Protein AF-A0AAW1T3H8-F1 (afdb_monomer)

Foldseek 3Di:
DEDAADADDQFPVRLLVLLVVCVVPVLDWDWYAYCNHPPDRIAIKHADPPFQNVQSVPDPDDDGDDGDGTPVNDPNMDGRPPDDDDPPDDDDDDDDD

Sequence (97 aa):
HTHPTQTCFLSSVDIHTQYGYQVMMEEAIAIVMAPRDSTKRCGVFRLTTPGGLKLIQNCRKSGFHSHPPTHTGQPMYELCGHVYLNPRLRHDVVDLR

InterPro domains:
  IPR037518 MPN domain [PS50249] (1-53)

Mean predicted 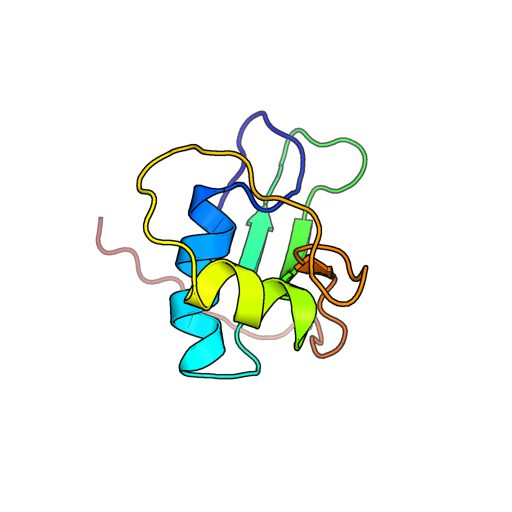aligned error: 2.65 Å

Organism: NCBI:txid2026836

Solvent-accessible surface area (backbone atoms only — not comparable to full-atom values): 6112 Å² total; per-residue (Å²): 90,74,27,79,78,42,63,56,71,77,50,55,60,47,51,56,53,46,45,62,48,31,76,78,35,81,84,46,71,47,53,31,38,1,80,62,23,92,87,39,44,64,42,50,28,32,65,28,83,64,21,20,49,59,51,54,74,73,55,86,80,77,72,84,59,92,76,79,83,29,92,70,70,43,54,61,51,42,77,51,83,91,68,84,89,62,92,82,64,86,81,86,87,86,85,87,128

Secondary structure (DSSP, 8-state):
-B-SSS-S---HHHHHHHHHHHHH-TT--EEEE-TT-SS-SEEEEEE-TTHHHHHHHT----SS---PPPTTS--SEEE-SS----TT---------

Radius of gyration: 14.42 Å; Cα contacts (8 Å, |Δi|>4): 139; chains: 1; bounding box: 35×34×36 Å

Nearest PDB structures (foldseek):
  4msm-assembly2_C  TM=8.699E-01  e=2.449E-07  Schizosaccharomyces pombe 972h-
  4pqt-assembly3_A  TM=9.006E-01  e=4.421E-07  Schizosaccharomyces pombe 972h-
  3rzu-assembly1_A  TM=8.876E-01  e=8.523E-07  Homo sapiens
  3rzv-assembly1_A  TM=8.882E-01  e=9.101E-07  Homo sapiens
  5m5q-assembly1_A  TM=6.583E-01  e=1.619E-03  Homo sapiens

pLDDT: mean 97.05, std 1.42, range [93.12, 98.75]

Structure (mmCIF, N/CA/C/O backbone):
data_AF-A0AAW1T3H8-F1
#
_entry.id   AF-A0AAW1T3H8-F1
#
loop_
_atom_site.group_PDB
_atom_site.id
_atom_site.type_symbol
_atom_site.label_atom_id
_atom_site.label_alt_id
_atom_site.label_comp_id
_atom_site.label_asym_id
_atom_site.label_entity_id
_atom_site.label_seq_id
_atom_site.pdbx_PDB_ins_code
_atom_site.Cartn_x
_atom_site.Cartn_y
_atom_site.Cartn_z
_atom_site.occupancy
_atom_site.B_iso_or_equiv
_atom_site.auth_seq_id
_atom_site.auth_comp_id
_atom_site.auth_asym_id
_atom_site.auth_atom_id
_atom_site.pdbx_PDB_model_num
ATOM 1 N N . HIS A 1 1 ? 4.629 -2.013 -6.179 1.00 98.19 1 HIS A N 1
ATOM 2 C CA . HIS A 1 1 ? 5.137 -1.171 -7.287 1.00 98.19 1 HIS A CA 1
ATOM 3 C C . HIS A 1 1 ? 6.403 -0.429 -6.861 1.00 98.19 1 HIS A C 1
ATOM 5 O O . HIS A 1 1 ? 6.865 -0.611 -5.738 1.00 98.19 1 HIS A O 1
ATOM 11 N N . THR A 1 2 ? 7.004 0.362 -7.754 1.00 98.31 2 THR A N 1
ATOM 12 C CA . THR A 1 2 ? 8.191 1.176 -7.452 1.00 98.31 2 THR A CA 1
ATOM 13 C C . THR A 1 2 ? 7.824 2.644 -7.241 1.00 98.31 2 THR A C 1
ATOM 15 O O . THR A 1 2 ? 6.960 3.179 -7.928 1.00 98.31 2 THR A O 1
ATOM 18 N N . HIS A 1 3 ? 8.527 3.302 -6.322 1.00 98.50 3 HIS A N 1
ATOM 19 C CA . HIS A 1 3 ? 8.611 4.755 -6.181 1.00 98.50 3 HIS A CA 1
ATOM 20 C C . HIS A 1 3 ? 10.024 5.181 -6.610 1.00 98.50 3 HIS A C 1
ATOM 22 O O . HIS A 1 3 ? 10.942 5.150 -5.791 1.00 98.50 3 HIS A O 1
ATOM 28 N N . PRO A 1 4 ? 10.262 5.517 -7.894 1.00 98.19 4 PRO A N 1
ATOM 29 C CA . PRO A 1 4 ? 11.621 5.696 -8.409 1.00 98.19 4 PRO A CA 1
ATOM 30 C C . PRO A 1 4 ? 12.392 6.830 -7.729 1.00 98.19 4 PRO A C 1
ATOM 32 O O . PRO A 1 4 ? 13.614 6.748 -7.588 1.00 98.19 4 PRO A O 1
ATOM 35 N N . THR A 1 5 ? 11.685 7.889 -7.324 1.00 97.69 5 THR A N 1
ATOM 36 C CA . THR A 1 5 ? 12.276 9.085 -6.708 1.00 97.69 5 THR A CA 1
ATOM 37 C C . THR A 1 5 ? 11.654 9.473 -5.373 1.00 97.69 5 THR A C 1
ATOM 39 O O . THR A 1 5 ? 12.274 10.230 -4.631 1.00 97.69 5 THR A O 1
ATOM 42 N N . GLN A 1 6 ? 10.463 8.967 -5.058 1.00 97.69 6 GLN A N 1
ATOM 43 C CA . GLN A 1 6 ? 9.737 9.273 -3.832 1.00 97.69 6 GLN A CA 1
ATOM 44 C C . GLN A 1 6 ? 10.150 8.353 -2.678 1.00 97.69 6 GLN A C 1
ATOM 46 O O . GLN A 1 6 ? 10.752 7.298 -2.878 1.00 97.69 6 GLN A O 1
ATOM 51 N N . THR A 1 7 ? 9.789 8.757 -1.461 1.00 98.06 7 THR A N 1
ATOM 52 C CA . THR A 1 7 ? 9.917 7.926 -0.262 1.00 98.06 7 THR A CA 1
ATOM 53 C C . THR A 1 7 ? 8.964 6.728 -0.299 1.00 98.06 7 THR A C 1
ATOM 55 O O . THR A 1 7 ? 8.062 6.637 -1.138 1.00 98.06 7 THR A O 1
ATOM 58 N N . CYS A 1 8 ? 9.162 5.783 0.613 1.00 98.31 8 CYS A N 1
ATOM 59 C CA . CYS A 1 8 ? 8.369 4.564 0.699 1.00 98.31 8 CYS A CA 1
ATOM 60 C C . CYS A 1 8 ? 7.067 4.772 1.487 1.00 98.31 8 CYS A C 1
ATOM 62 O O . CYS A 1 8 ? 7.059 4.754 2.720 1.00 98.31 8 CYS A O 1
ATOM 64 N N . PHE A 1 9 ? 5.961 4.961 0.767 1.00 98.06 9 PHE A N 1
ATOM 65 C CA . PHE A 1 9 ? 4.628 5.191 1.327 1.00 98.06 9 PHE A CA 1
ATOM 66 C C . PHE A 1 9 ? 3.535 4.708 0.359 1.00 98.06 9 PHE A C 1
ATOM 68 O O . PHE A 1 9 ? 3.837 4.406 -0.793 1.00 98.06 9 PHE A O 1
ATOM 75 N N . LEU A 1 10 ? 2.274 4.661 0.801 1.00 98.25 10 LEU A N 1
ATOM 76 C CA . LEU A 1 10 ? 1.122 4.488 -0.094 1.00 98.25 10 LEU A CA 1
ATOM 77 C C . LEU A 1 10 ? 0.513 5.853 -0.427 1.00 98.25 10 LEU A C 1
ATOM 79 O O . LEU A 1 10 ? 0.074 6.578 0.471 1.00 98.25 10 LEU A O 1
ATOM 83 N N . SER A 1 11 ? 0.502 6.216 -1.708 1.00 97.44 11 SER A N 1
ATOM 84 C CA . SER A 1 11 ? -0.171 7.415 -2.208 1.00 97.44 11 SER A CA 1
ATOM 85 C C . SER A 1 11 ? -1.699 7.276 -2.163 1.00 97.44 11 SER A C 1
ATOM 87 O O . SER A 1 11 ? -2.236 6.201 -1.906 1.00 97.44 11 SER A O 1
ATOM 89 N N . SER A 1 12 ? -2.415 8.368 -2.455 1.00 96.38 12 SER A N 1
ATOM 90 C CA . SER A 1 12 ? -3.882 8.359 -2.592 1.00 96.38 12 SER A CA 1
ATOM 91 C C . SER A 1 12 ? -4.362 7.302 -3.599 1.00 96.38 12 SER A C 1
ATOM 93 O O . SER A 1 12 ? -5.298 6.561 -3.323 1.00 96.38 12 SER A O 1
ATOM 95 N N . VAL A 1 13 ? -3.685 7.155 -4.739 1.00 97.56 13 VAL A N 1
ATOM 96 C CA . VAL A 1 13 ? -4.064 6.143 -5.738 1.00 97.56 13 VAL A CA 1
ATOM 97 C C . VAL A 1 13 ? -3.748 4.730 -5.234 1.00 97.56 13 VAL A C 1
ATOM 99 O O . VAL A 1 13 ? -4.538 3.806 -5.439 1.00 97.56 13 VAL A O 1
ATOM 102 N N . ASP A 1 14 ? -2.639 4.566 -4.511 1.00 98.38 14 ASP A N 1
ATOM 103 C CA . ASP A 1 14 ? -2.232 3.264 -3.977 1.00 98.38 14 ASP A CA 1
ATOM 104 C C . ASP A 1 14 ? -3.200 2.751 -2.908 1.00 98.38 14 ASP A C 1
ATOM 106 O O . ASP A 1 14 ? -3.534 1.572 -2.918 1.00 98.38 14 ASP A O 1
ATOM 110 N N . ILE A 1 15 ? -3.697 3.608 -2.008 1.00 98.31 15 ILE A N 1
ATOM 111 C CA . ILE A 1 15 ? -4.656 3.186 -0.969 1.00 98.31 15 ILE A CA 1
ATOM 112 C C . ILE A 1 15 ? -6.018 2.793 -1.554 1.00 98.31 15 ILE A C 1
ATOM 114 O O . ILE A 1 15 ? -6.631 1.847 -1.065 1.00 98.31 15 ILE A O 1
ATOM 118 N N . HIS A 1 16 ? -6.475 3.453 -2.624 1.00 98.44 16 HIS A N 1
ATOM 119 C CA . HIS A 1 16 ? -7.678 3.040 -3.363 1.00 98.44 16 HIS A CA 1
ATOM 120 C C . HIS A 1 16 ? -7.473 1.709 -4.089 1.00 98.44 16 HIS A C 1
ATOM 122 O O . HIS A 1 16 ? -8.354 0.851 -4.076 1.00 98.44 16 HIS A O 1
ATOM 128 N N . THR A 1 17 ? -6.286 1.504 -4.659 1.00 98.25 17 THR A N 1
ATOM 129 C CA . THR A 1 17 ? -5.919 0.240 -5.310 1.00 98.25 17 THR A CA 1
ATOM 130 C C . THR A 1 17 ? -5.850 -0.894 -4.285 1.00 98.25 17 THR A C 1
ATOM 132 O O . THR A 1 17 ? -6.478 -1.937 -4.458 1.00 98.25 17 THR A O 1
ATOM 135 N N . GLN A 1 18 ? -5.154 -0.669 -3.169 1.00 98.56 18 GLN A N 1
ATOM 136 C CA . GLN A 1 18 ? -4.997 -1.641 -2.090 1.00 98.56 18 GLN A CA 1
ATOM 137 C C . GLN A 1 18 ? -6.330 -1.989 -1.425 1.00 98.56 18 GLN A C 1
ATOM 139 O O . GLN A 1 18 ? -6.531 -3.142 -1.054 1.00 98.56 18 GLN A O 1
ATOM 144 N N . TYR A 1 19 ? -7.255 -1.033 -1.302 1.00 98.38 19 TYR A N 1
ATOM 145 C CA . TYR A 1 19 ? -8.612 -1.303 -0.828 1.00 98.38 19 TYR A CA 1
ATOM 146 C C . TYR A 1 19 ? -9.306 -2.381 -1.666 1.00 98.38 19 TYR A C 1
ATOM 148 O O . TYR A 1 19 ? -9.857 -3.322 -1.098 1.00 98.38 19 TYR A O 1
ATOM 156 N N . GLY A 1 20 ? -9.221 -2.291 -2.999 1.00 97.88 20 GLY A N 1
ATOM 157 C CA . GLY A 1 20 ? -9.805 -3.290 -3.896 1.00 97.88 20 GLY A CA 1
ATOM 158 C C . GLY A 1 20 ? -9.281 -4.704 -3.628 1.00 97.88 20 GLY A C 1
ATOM 159 O O . GLY A 1 20 ? -10.068 -5.643 -3.541 1.00 97.88 20 GLY A O 1
ATOM 160 N N . TYR A 1 21 ? -7.970 -4.853 -3.417 1.00 98.50 21 TYR A N 1
ATOM 161 C CA . TYR A 1 21 ? -7.374 -6.145 -3.065 1.00 98.50 21 TYR A CA 1
ATOM 162 C C . TYR A 1 21 ? -7.764 -6.611 -1.658 1.00 98.50 21 TYR A C 1
ATOM 164 O O . TYR A 1 21 ? -8.145 -7.764 -1.475 1.00 98.50 21 TYR A O 1
ATOM 172 N N . GLN A 1 22 ? -7.694 -5.723 -0.664 1.00 98.50 22 GLN A N 1
ATOM 173 C CA . GLN A 1 22 ? -7.840 -6.094 0.744 1.00 98.50 22 GLN A CA 1
ATOM 174 C C . GLN A 1 22 ? -9.287 -6.400 1.156 1.00 98.50 22 GLN A C 1
ATOM 176 O O . GLN A 1 22 ? -9.505 -7.145 2.106 1.00 98.50 22 GLN A O 1
ATOM 181 N N . VAL A 1 23 ? -10.285 -5.866 0.445 1.00 97.56 23 VAL A N 1
ATOM 182 C CA . VAL A 1 23 ? -11.692 -6.266 0.641 1.00 97.56 23 VAL A CA 1
ATOM 183 C C . VAL A 1 23 ? -11.963 -7.671 0.103 1.00 97.56 23 VAL A C 1
ATOM 185 O O . VAL A 1 23 ? -12.812 -8.373 0.644 1.00 97.56 23 VAL A O 1
ATOM 188 N N . MET A 1 24 ? -11.244 -8.086 -0.942 1.00 97.69 24 MET A N 1
ATOM 189 C CA . MET A 1 24 ? -11.373 -9.427 -1.519 1.00 97.69 24 MET A CA 1
ATOM 190 C C . MET A 1 24 ? -10.569 -10.477 -0.744 1.00 97.69 24 MET A C 1
ATOM 192 O O . MET A 1 24 ? -10.981 -11.632 -0.679 1.00 97.69 24 MET A O 1
ATOM 196 N N . MET A 1 25 ? -9.430 -10.088 -0.168 1.00 97.88 25 MET A N 1
ATOM 197 C CA . MET A 1 25 ? -8.567 -10.943 0.647 1.00 97.88 25 MET A CA 1
ATOM 198 C C . MET A 1 25 ? -7.962 -10.113 1.780 1.00 97.88 25 MET A C 1
ATOM 200 O O . MET A 1 25 ? -7.127 -9.243 1.530 1.00 97.88 25 MET A O 1
ATOM 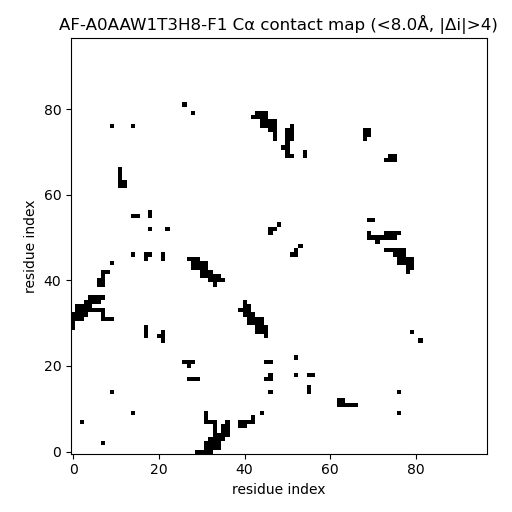204 N N . GLU A 1 26 ? -8.358 -10.384 3.023 1.00 96.81 26 GLU A N 1
ATOM 205 C CA . GLU A 1 26 ? -7.962 -9.576 4.185 1.00 96.81 26 GLU A CA 1
ATOM 206 C C . GLU A 1 26 ? -6.438 -9.527 4.386 1.00 96.81 26 GLU A C 1
ATOM 208 O O . GLU A 1 26 ? -5.892 -8.537 4.883 1.00 96.81 26 GLU A O 1
ATOM 213 N N . GLU A 1 27 ? -5.733 -10.573 3.966 1.00 97.94 27 GLU A N 1
ATOM 214 C CA . GLU A 1 27 ? -4.286 -10.712 4.056 1.00 97.94 27 GLU A CA 1
ATOM 215 C C . GLU A 1 27 ? -3.528 -10.002 2.928 1.00 97.94 27 GLU A C 1
ATOM 217 O O . GLU A 1 27 ? -2.295 -9.998 2.962 1.00 97.94 27 GLU A O 1
ATOM 222 N N . ALA A 1 28 ? -4.213 -9.400 1.946 1.00 98.31 28 ALA A N 1
ATOM 223 C CA . AL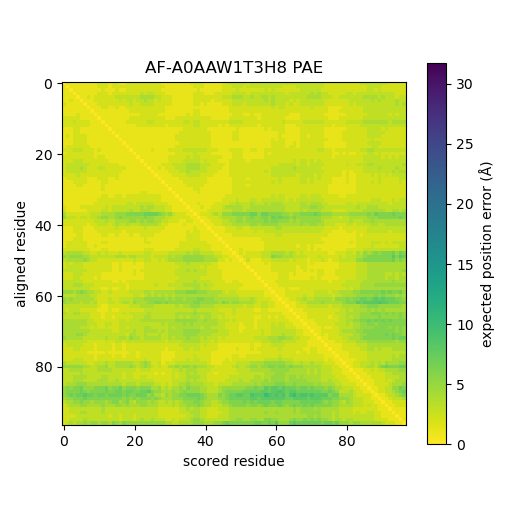A A 1 28 ? -3.569 -8.723 0.823 1.00 98.31 28 ALA A CA 1
ATOM 224 C C . ALA A 1 28 ? -2.584 -7.642 1.289 1.00 98.31 28 ALA A C 1
ATOM 226 O O . ALA A 1 28 ? -2.857 -6.869 2.211 1.00 98.31 28 ALA A O 1
ATOM 227 N N . ILE A 1 29 ? -1.446 -7.550 0.597 1.00 98.50 29 ILE A N 1
ATOM 228 C CA . ILE A 1 29 ? -0.353 -6.627 0.920 1.00 98.50 29 ILE A CA 1
ATOM 229 C C . ILE A 1 29 ? 0.005 -5.749 -0.275 1.00 98.50 29 ILE A C 1
ATOM 231 O O . ILE 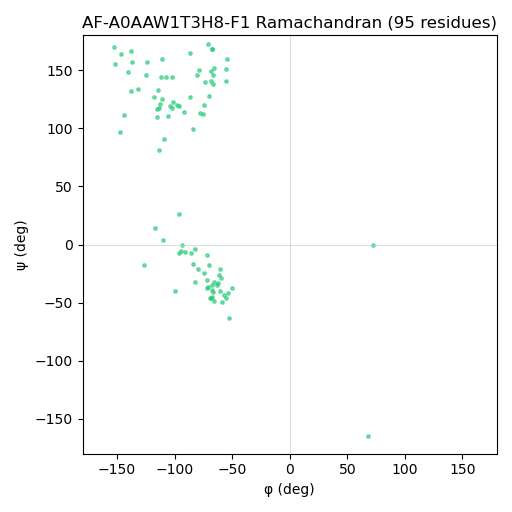A 1 29 ? 0.013 -6.206 -1.417 1.00 98.50 29 ILE A O 1
ATOM 235 N N . ALA A 1 30 ? 0.394 -4.509 0.008 1.00 98.56 30 ALA A N 1
ATOM 236 C CA . ALA A 1 30 ? 1.034 -3.623 -0.954 1.00 98.56 30 ALA A CA 1
ATOM 237 C C . ALA A 1 30 ? 2.539 -3.575 -0.678 1.00 98.56 30 ALA A C 1
ATOM 239 O O . ALA A 1 30 ? 2.966 -3.119 0.385 1.00 98.56 30 ALA A O 1
ATOM 240 N N . ILE A 1 31 ? 3.353 -4.020 -1.637 1.00 98.50 31 ILE A N 1
ATOM 241 C CA . ILE A 1 31 ? 4.816 -3.906 -1.563 1.00 98.50 31 ILE A CA 1
ATOM 242 C C . ILE A 1 31 ? 5.261 -2.684 -2.365 1.00 98.50 31 ILE A C 1
ATOM 244 O O . ILE A 1 31 ? 5.044 -2.628 -3.579 1.00 98.50 31 ILE A O 1
ATOM 248 N N . VAL A 1 32 ? 5.920 -1.732 -1.706 1.00 98.75 32 VAL A N 1
ATOM 249 C CA . VAL A 1 32 ? 6.505 -0.539 -2.328 1.00 98.75 32 VAL A CA 1
ATOM 250 C C . VAL A 1 32 ? 8.022 -0.622 -2.278 1.00 98.75 32 VAL A C 1
ATOM 252 O O . VAL A 1 32 ? 8.617 -0.772 -1.212 1.00 98.75 32 VAL A O 1
ATOM 255 N N . MET A 1 33 ? 8.649 -0.489 -3.443 1.00 98.44 33 MET A N 1
ATOM 256 C CA . MET A 1 33 ? 10.100 -0.435 -3.599 1.00 98.44 33 MET A CA 1
ATOM 257 C C . MET A 1 33 ? 10.527 1.006 -3.896 1.00 98.44 33 MET A C 1
ATOM 259 O O . MET A 1 33 ? 10.256 1.518 -4.981 1.00 98.44 33 MET A O 1
ATOM 263 N N . ALA A 1 34 ? 11.209 1.660 -2.958 1.00 98.50 34 ALA A N 1
ATOM 264 C CA . ALA A 1 34 ? 11.668 3.046 -3.058 1.00 98.50 34 ALA A CA 1
ATOM 265 C C . ALA A 1 34 ? 13.209 3.108 -3.104 1.00 98.50 34 ALA A C 1
ATOM 267 O O . ALA A 1 34 ? 13.862 3.320 -2.082 1.00 98.50 34 ALA A O 1
ATOM 268 N N . PRO A 1 35 ? 13.850 2.886 -4.268 1.00 97.88 35 PRO A N 1
ATOM 269 C CA . PRO A 1 35 ? 15.302 2.723 -4.352 1.00 97.88 35 PRO A CA 1
ATOM 270 C C . PRO A 1 35 ? 16.115 3.938 -3.887 1.00 97.88 35 PRO A C 1
ATOM 272 O O . PRO A 1 35 ? 17.258 3.737 -3.476 1.00 97.88 35 PRO A O 1
ATOM 275 N N . ARG A 1 36 ? 15.552 5.155 -3.959 1.00 97.62 36 ARG A N 1
ATOM 276 C CA . ARG A 1 36 ? 16.202 6.411 -3.543 1.00 97.62 36 ARG A CA 1
ATOM 277 C C . ARG A 1 36 ? 15.887 6.840 -2.108 1.00 97.62 36 ARG A C 1
ATOM 279 O O . ARG A 1 36 ? 16.472 7.810 -1.637 1.00 97.62 36 ARG A O 1
ATOM 286 N N . ASP A 1 37 ? 14.993 6.141 -1.417 1.00 97.56 37 ASP A N 1
ATOM 287 C CA . ASP A 1 37 ? 14.715 6.407 -0.008 1.00 97.56 37 ASP A CA 1
ATOM 288 C C . ASP A 1 37 ? 15.872 5.864 0.844 1.00 97.56 37 ASP A C 1
ATOM 290 O O . ASP A 1 37 ? 16.091 4.653 0.920 1.00 97.56 37 ASP A O 1
ATOM 294 N N . SER A 1 38 ? 16.636 6.758 1.472 1.00 96.06 38 SER A N 1
ATOM 295 C CA . SER A 1 38 ? 17.778 6.390 2.317 1.00 96.06 38 SER A CA 1
ATOM 296 C C . SER A 1 38 ? 17.368 5.718 3.630 1.00 96.06 38 SER A C 1
ATOM 298 O O . SER A 1 38 ? 18.197 5.065 4.260 1.00 96.06 38 SER A O 1
ATOM 300 N N . THR A 1 39 ? 16.105 5.853 4.038 1.00 96.19 39 THR A N 1
ATOM 301 C CA . THR A 1 39 ? 15.591 5.355 5.319 1.00 96.19 39 THR A CA 1
ATOM 302 C C . THR A 1 39 ? 14.853 4.030 5.172 1.00 96.19 39 THR A C 1
ATOM 304 O O . THR A 1 39 ? 14.997 3.141 6.011 1.00 96.19 39 THR A O 1
ATOM 307 N N . LYS A 1 40 ? 14.068 3.866 4.102 1.00 95.88 40 LYS A N 1
ATOM 308 C CA . LYS A 1 40 ? 13.235 2.681 3.886 1.00 95.88 40 LYS A CA 1
ATOM 309 C C . LYS A 1 40 ? 13.104 2.371 2.401 1.00 95.88 40 LYS A C 1
ATOM 311 O O . LYS A 1 40 ? 12.235 2.890 1.717 1.00 95.88 40 LYS A O 1
ATOM 316 N N . ARG A 1 41 ? 13.930 1.451 1.904 1.00 97.00 41 ARG A N 1
ATOM 317 C CA . ARG A 1 41 ? 13.939 1.074 0.477 1.00 97.00 41 ARG A CA 1
ATOM 318 C C . ARG A 1 41 ? 12.832 0.101 0.076 1.00 97.00 41 ARG A C 1
ATOM 320 O O . ARG A 1 41 ? 12.512 -0.002 -1.104 1.00 97.00 41 ARG A O 1
ATOM 327 N N . CYS A 1 42 ? 12.270 -0.622 1.039 1.00 97.56 42 CYS A N 1
ATOM 328 C CA . CYS A 1 42 ? 11.170 -1.560 0.846 1.00 97.56 42 CYS A CA 1
ATOM 329 C C . CYS A 1 42 ? 10.173 -1.395 1.993 1.00 97.56 42 CYS A C 1
ATOM 331 O O . CYS A 1 42 ? 10.569 -1.333 3.159 1.00 97.56 42 CYS A O 1
ATOM 333 N N . GLY A 1 43 ? 8.893 -1.297 1.658 1.00 97.81 43 GLY A N 1
ATOM 334 C CA . GLY A 1 43 ? 7.801 -1.254 2.617 1.00 97.81 43 GLY A CA 1
ATOM 335 C C . GLY A 1 43 ? 6.721 -2.239 2.213 1.00 97.81 43 GLY A C 1
ATOM 336 O O . GLY A 1 43 ? 6.338 -2.301 1.04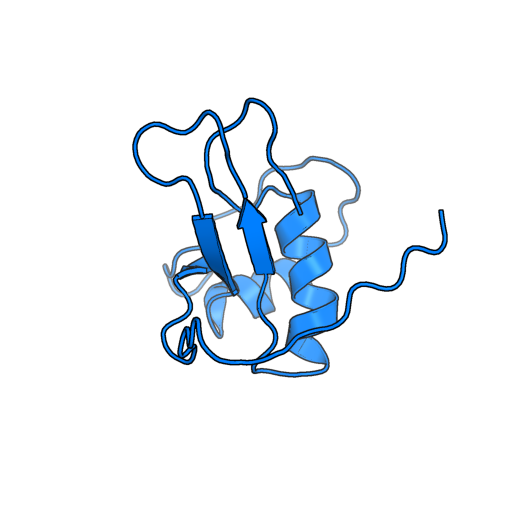7 1.00 97.81 43 GLY A O 1
ATOM 337 N N . VAL A 1 44 ? 6.245 -3.009 3.186 1.00 98.44 44 VAL A N 1
ATOM 338 C CA . VAL A 1 44 ? 5.120 -3.925 3.019 1.00 98.44 44 VAL A CA 1
ATOM 339 C C . VAL A 1 44 ? 3.983 -3.394 3.870 1.00 98.44 44 VAL A C 1
ATOM 341 O O . VAL A 1 44 ? 4.125 -3.279 5.088 1.00 98.44 44 VAL A O 1
ATOM 344 N N . PHE A 1 45 ? 2.883 -3.026 3.228 1.00 98.50 45 PHE A N 1
ATOM 345 C CA . PHE A 1 45 ? 1.798 -2.276 3.845 1.00 98.50 45 PHE A CA 1
ATOM 346 C C . PHE A 1 45 ? 0.456 -2.995 3.719 1.00 98.50 45 PHE A C 1
ATOM 348 O O . PHE A 1 45 ? 0.244 -3.778 2.793 1.00 98.50 45 PHE A O 1
ATOM 355 N N . ARG A 1 46 ? -0.463 -2.663 4.627 1.00 98.62 46 ARG A N 1
ATOM 356 C CA . ARG A 1 46 ? -1.901 -2.957 4.539 1.00 98.62 46 ARG A CA 1
ATOM 357 C C . ARG A 1 46 ? -2.701 -1.731 4.979 1.00 98.62 46 ARG A C 1
ATOM 359 O O . ARG A 1 46 ? -2.191 -0.903 5.735 1.00 98.62 46 ARG A O 1
ATOM 366 N N . LEU A 1 47 ? -3.953 -1.608 4.547 1.00 98.50 47 LEU A N 1
ATOM 367 C CA . LEU A 1 47 ? -4.872 -0.626 5.123 1.00 98.50 47 LEU A CA 1
ATOM 368 C C . LEU A 1 47 ? -5.213 -1.022 6.559 1.00 98.50 47 LEU A C 1
ATOM 370 O O . LEU A 1 47 ? -5.434 -2.202 6.856 1.00 98.50 47 LEU A O 1
ATOM 374 N N . THR A 1 48 ? -5.296 -0.030 7.443 1.00 98.06 48 THR A N 1
ATOM 375 C CA . THR A 1 48 ? -5.704 -0.286 8.826 1.00 98.06 48 THR A CA 1
ATOM 376 C C . THR A 1 48 ? -7.160 -0.736 8.870 1.00 98.06 48 THR A C 1
ATOM 378 O O . THR A 1 48 ? -8.009 -0.307 8.078 1.00 98.06 48 THR A O 1
ATOM 381 N N . THR A 1 49 ? -7.457 -1.625 9.812 1.00 95.44 49 THR A N 1
ATOM 382 C CA . THR A 1 49 ? -8.792 -2.195 10.011 1.00 95.44 49 THR A CA 1
ATOM 383 C C . THR A 1 49 ? -9.297 -1.795 11.406 1.00 95.44 49 THR A C 1
ATOM 385 O O . THR A 1 49 ? -8.574 -1.997 12.381 1.00 95.44 49 THR A O 1
ATOM 388 N N . PRO A 1 50 ? -10.497 -1.192 11.540 1.00 95.44 50 PRO A N 1
ATOM 389 C CA . PRO A 1 50 ? -11.418 -0.799 10.471 1.00 95.44 50 PRO A CA 1
ATOM 390 C C . PRO A 1 50 ? -11.120 0.586 9.859 1.00 95.44 50 PRO A C 1
ATOM 392 O O . PRO A 1 50 ? -11.790 0.961 8.898 1.00 95.44 50 PRO A O 1
ATOM 395 N N . GLY A 1 51 ? -10.188 1.367 10.422 1.00 96.75 51 GLY A N 1
ATOM 396 C CA . GLY A 1 51 ? -9.996 2.792 10.121 1.00 96.75 51 GLY A CA 1
ATOM 397 C C . GLY A 1 51 ? -9.839 3.118 8.635 1.00 96.75 51 GLY A C 1
ATOM 398 O O . GLY A 1 51 ? -10.681 3.816 8.063 1.00 96.75 51 GLY A O 1
ATOM 399 N N . GLY A 1 52 ? -8.775 2.608 8.017 1.00 97.62 52 GLY A N 1
ATOM 400 C CA . GLY A 1 52 ? -8.447 2.853 6.619 1.00 97.62 52 GLY A CA 1
ATOM 401 C C . GLY A 1 52 ? -9.441 2.219 5.649 1.00 97.62 52 GLY A C 1
ATOM 402 O O . GLY A 1 52 ? -9.922 2.890 4.735 1.00 97.62 52 GLY A O 1
ATOM 403 N N . LEU A 1 53 ? -9.823 0.959 5.881 1.00 97.75 53 LEU A N 1
ATOM 404 C CA . LEU A 1 53 ? -10.785 0.263 5.017 1.00 97.75 53 LEU A CA 1
ATOM 405 C C . LEU A 1 53 ? -12.132 0.990 4.938 1.00 97.75 53 LEU A C 1
ATOM 407 O O . LEU A 1 53 ? -12.612 1.264 3.838 1.00 97.75 53 LEU A O 1
ATOM 411 N N . LYS A 1 54 ? -12.720 1.366 6.083 1.00 97.44 54 LYS A N 1
ATOM 412 C CA . LYS A 1 54 ? -14.008 2.079 6.096 1.00 97.44 54 LYS A CA 1
ATOM 413 C C . LYS A 1 54 ? -13.908 3.468 5.471 1.00 97.44 54 LYS A C 1
ATOM 415 O O . LYS A 1 54 ? -14.883 3.942 4.892 1.00 97.44 54 LYS A O 1
ATOM 420 N N . LEU A 1 55 ? -12.762 4.140 5.590 1.00 97.81 55 LEU A N 1
ATOM 421 C CA . LEU A 1 55 ? -12.586 5.464 5.000 1.00 97.81 55 LEU A CA 1
ATOM 422 C C . LEU A 1 55 ? -12.563 5.396 3.467 1.00 97.81 55 LEU A C 1
ATOM 424 O O . LEU A 1 55 ? -13.262 6.178 2.821 1.00 97.81 55 LEU A O 1
ATOM 428 N N . ILE A 1 56 ? -11.809 4.460 2.880 1.00 98.12 56 ILE A N 1
ATOM 429 C CA . ILE A 1 56 ? -11.730 4.317 1.414 1.00 98.12 56 ILE A CA 1
ATOM 430 C C . ILE A 1 56 ? -13.008 3.739 0.829 1.00 98.12 56 ILE A C 1
ATOM 432 O O . ILE A 1 56 ? -13.457 4.236 -0.199 1.00 98.12 56 ILE A O 1
ATOM 436 N N . GLN A 1 57 ? -13.658 2.798 1.518 1.00 97.25 57 GLN A N 1
ATOM 437 C CA . GLN A 1 57 ? -14.962 2.263 1.113 1.00 97.25 57 GLN A CA 1
ATOM 438 C C . GLN A 1 5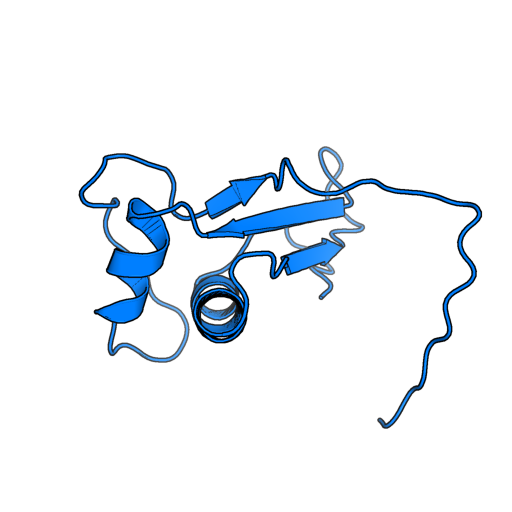7 ? -15.990 3.361 0.803 1.00 97.25 57 GLN A C 1
ATOM 440 O O . GLN A 1 57 ? -16.797 3.227 -0.114 1.00 97.25 57 GLN A O 1
ATOM 445 N N . ASN A 1 58 ? -15.963 4.453 1.571 1.00 96.81 58 ASN A N 1
ATOM 446 C CA . ASN A 1 58 ? -16.904 5.561 1.435 1.00 96.81 58 ASN A CA 1
ATOM 447 C C . ASN A 1 58 ? -16.388 6.696 0.534 1.00 96.81 58 ASN A C 1
ATOM 449 O O . ASN A 1 58 ? -17.088 7.689 0.326 1.00 96.81 58 ASN A O 1
ATOM 453 N N . CYS A 1 59 ? -15.178 6.579 -0.015 1.00 97.62 59 CYS A N 1
ATOM 454 C CA . CYS A 1 59 ? -14.604 7.596 -0.880 1.00 97.62 59 CYS A CA 1
ATOM 455 C C . CYS A 1 59 ? -15.036 7.393 -2.340 1.00 97.62 59 CYS A C 1
ATOM 457 O O . CYS A 1 59 ? -14.858 6.326 -2.916 1.00 97.62 59 CYS A O 1
ATOM 459 N N . ARG A 1 60 ? -15.585 8.444 -2.962 1.00 97.00 60 ARG A N 1
ATOM 460 C CA . ARG A 1 60 ? -16.040 8.438 -4.369 1.00 97.00 60 ARG A CA 1
ATOM 461 C C . ARG A 1 60 ? -15.175 9.291 -5.302 1.00 97.00 60 ARG A C 1
ATOM 463 O O . ARG A 1 60 ? -15.523 9.473 -6.463 1.00 97.00 60 ARG A O 1
ATOM 470 N N . LYS A 1 61 ? -14.088 9.872 -4.788 1.00 96.88 61 LYS A N 1
ATOM 471 C CA . LYS A 1 61 ? -13.197 10.742 -5.564 1.00 96.88 61 LYS A CA 1
ATOM 472 C C . LYS A 1 61 ? -12.241 9.897 -6.407 1.00 96.88 61 LYS A C 1
ATOM 474 O O . LYS A 1 61 ? -11.799 8.840 -5.969 1.00 96.88 61 LYS A O 1
ATOM 479 N N . SER A 1 62 ? -11.894 10.397 -7.587 1.00 93.31 62 SER A N 1
ATOM 480 C CA . SER A 1 62 ? -10.921 9.793 -8.501 1.00 93.31 62 SER A CA 1
ATOM 481 C C . SER A 1 62 ? -9.652 10.640 -8.606 1.00 93.31 62 SER A C 1
ATOM 483 O O . SER A 1 62 ? -9.676 11.842 -8.340 1.00 93.31 62 SER A O 1
ATOM 485 N N . GLY A 1 63 ? -8.549 10.030 -9.045 1.00 93.75 63 GLY A N 1
ATOM 486 C CA . GLY A 1 63 ? -7.256 10.709 -9.162 1.00 93.75 63 GLY A CA 1
ATOM 487 C C . GLY A 1 63 ? -6.653 11.073 -7.803 1.00 93.75 63 GLY A C 1
ATOM 488 O O . GLY A 1 63 ? -7.073 10.566 -6.764 1.00 93.75 63 GLY A O 1
ATOM 489 N N . PHE A 1 64 ? -5.657 11.957 -7.801 1.00 96.25 64 PHE A N 1
ATOM 490 C CA . PHE A 1 64 ? -4.961 12.353 -6.576 1.00 96.25 64 PHE A CA 1
ATOM 491 C C . PHE A 1 64 ? -5.816 13.286 -5.715 1.00 96.25 64 PHE A C 1
ATOM 493 O O . PHE A 1 64 ? -6.175 14.382 -6.141 1.00 96.25 64 PHE A O 1
ATOM 500 N N . HIS A 1 65 ? -6.106 12.868 -4.483 1.00 97.69 65 HIS A N 1
ATOM 501 C CA . HIS A 1 65 ? -6.819 13.691 -3.511 1.00 97.69 65 HIS A CA 1
ATOM 502 C C . HIS A 1 65 ? -6.437 13.342 -2.070 1.00 97.69 65 HIS A C 1
ATOM 504 O O . HIS A 1 65 ? -6.028 12.226 -1.756 1.00 97.69 65 HIS A O 1
ATOM 510 N N . SER A 1 66 ? -6.599 14.309 -1.171 1.00 96.75 66 SER A N 1
ATOM 511 C CA . SER A 1 66 ? -6.380 14.098 0.260 1.00 96.75 66 SER A CA 1
ATOM 512 C C . SER A 1 66 ? -7.568 13.395 0.915 1.00 96.75 66 SER A C 1
ATOM 514 O O . SER A 1 66 ? -8.724 13.589 0.522 1.00 96.75 66 SER A O 1
ATOM 516 N N . HIS A 1 67 ? -7.269 12.635 1.966 1.00 95.94 67 HIS A N 1
ATOM 517 C CA . HIS A 1 67 ? -8.249 11.977 2.824 1.00 95.94 67 HIS A CA 1
ATOM 518 C C . HIS A 1 67 ? -8.246 12.608 4.221 1.00 95.94 67 HIS A C 1
ATOM 520 O O . HIS A 1 67 ? -7.178 13.002 4.698 1.00 95.94 67 HIS A O 1
ATOM 526 N N . PRO A 1 68 ? -9.412 12.720 4.883 1.00 95.88 68 PRO A N 1
ATOM 527 C CA . PRO A 1 68 ? -9.456 13.120 6.283 1.00 95.88 68 PRO A CA 1
ATOM 528 C C . PRO A 1 68 ? -8.828 12.034 7.178 1.00 95.88 68 PRO A C 1
ATOM 530 O O . PRO A 1 68 ? -8.598 10.911 6.720 1.00 95.88 68 PRO A O 1
ATOM 533 N N . PRO A 1 69 ? -8.567 12.334 8.461 1.00 95.50 69 PRO A N 1
ATOM 534 C CA . PRO A 1 69 ? -8.212 11.313 9.440 1.00 95.50 69 PRO A CA 1
ATOM 535 C C . PRO A 1 69 ? -9.267 10.201 9.517 1.00 95.50 69 PRO A C 1
ATOM 537 O O . PRO A 1 69 ? -10.456 10.432 9.274 1.00 95.50 69 PRO A O 1
ATOM 540 N N . THR A 1 70 ? -8.843 8.989 9.877 1.00 96.69 70 THR A N 1
ATOM 541 C CA . THR A 1 70 ? -9.780 7.875 10.055 1.00 96.69 70 THR A CA 1
ATOM 542 C C . THR A 1 70 ? -10.670 8.105 11.279 1.00 96.69 70 THR A C 1
ATOM 544 O O . THR A 1 70 ? -10.250 8.694 12.274 1.00 96.69 70 THR A O 1
ATOM 547 N N . HIS A 1 71 ? -11.903 7.595 11.234 1.00 94.31 71 HIS A N 1
ATOM 548 C CA . HIS A 1 71 ? -12.854 7.689 12.350 1.00 94.31 71 HIS A CA 1
ATOM 549 C C . HIS A 1 71 ? -12.369 7.015 13.649 1.00 94.31 71 HIS A C 1
ATOM 551 O O . HIS A 1 71 ? -12.871 7.332 14.721 1.00 94.31 71 HIS A O 1
ATOM 557 N N . THR A 1 72 ? -11.414 6.083 13.561 1.00 96.12 72 THR A N 1
ATOM 558 C CA . THR A 1 72 ? -10.807 5.403 14.715 1.00 96.12 72 THR A CA 1
ATOM 559 C C . THR A 1 72 ? -9.563 6.111 15.247 1.00 96.12 72 THR A C 1
ATOM 561 O O . THR A 1 72 ? -9.002 5.670 16.245 1.00 96.12 72 THR A O 1
ATOM 564 N N . GLY A 1 73 ? -9.078 7.158 14.571 1.00 95.62 73 GLY A N 1
ATOM 565 C CA . GLY A 1 73 ? -7.778 7.770 14.855 1.00 95.62 73 GLY A CA 1
ATOM 566 C C . GLY A 1 73 ? -6.576 6.921 14.420 1.00 95.62 73 GLY A C 1
ATOM 567 O O . GLY A 1 73 ? -5.437 7.356 14.576 1.00 95.62 73 GLY A O 1
ATOM 568 N N . GLN A 1 74 ? -6.799 5.736 13.840 1.00 95.88 74 GLN A N 1
ATOM 569 C CA . GLN A 1 74 ? -5.731 4.927 13.255 1.00 95.88 74 GLN A CA 1
ATOM 570 C C . GLN A 1 74 ? -5.128 5.640 12.030 1.00 95.88 74 GLN A C 1
ATOM 572 O O . GLN A 1 74 ? -5.837 6.363 11.317 1.00 95.88 74 GLN A O 1
ATOM 577 N N . PRO A 1 75 ? -3.846 5.403 11.713 1.00 97.44 75 PRO A N 1
ATOM 578 C CA . PRO A 1 75 ? -3.281 5.780 10.424 1.00 97.44 75 PRO A CA 1
ATOM 579 C C . PRO A 1 75 ? -4.091 5.204 9.256 1.00 97.44 75 PRO A C 1
ATOM 581 O O . PRO A 1 75 ? -4.808 4.217 9.404 1.00 97.44 75 PRO A O 1
ATOM 584 N N . MET A 1 76 ? -3.955 5.792 8.070 1.00 97.81 76 MET A N 1
ATOM 585 C CA . MET A 1 76 ? -4.627 5.307 6.857 1.00 97.81 76 MET A C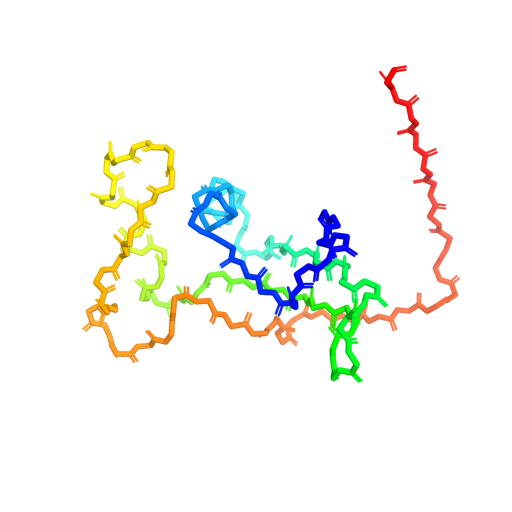A 1
ATOM 586 C C . MET A 1 76 ? -4.212 3.865 6.499 1.00 97.81 76 MET A C 1
ATOM 588 O O . MET A 1 76 ? -5.030 3.036 6.103 1.00 97.81 76 MET A O 1
ATOM 592 N N . TYR A 1 77 ? -2.929 3.568 6.670 1.00 98.25 77 TYR A N 1
ATOM 593 C CA . TYR A 1 77 ? -2.301 2.274 6.435 1.00 98.25 77 TYR A CA 1
ATOM 594 C C . TYR A 1 77 ? -1.172 2.070 7.442 1.00 98.25 77 TYR A C 1
ATOM 596 O O . TYR A 1 77 ? -0.700 3.019 8.071 1.00 98.25 77 TYR A O 1
ATOM 604 N N . GLU A 1 78 ? -0.728 0.830 7.575 1.00 97.88 78 GLU A N 1
ATOM 605 C CA . GLU A 1 78 ? 0.312 0.423 8.512 1.00 97.88 78 GLU A CA 1
ATOM 606 C C . GLU A 1 78 ? 1.285 -0.559 7.861 1.00 97.88 78 GLU A C 1
ATOM 608 O O . GLU A 1 78 ? 1.025 -1.098 6.780 1.00 97.88 78 GLU A O 1
ATOM 613 N N . LEU A 1 79 ? 2.428 -0.777 8.516 1.00 97.25 79 LEU A N 1
ATOM 614 C CA . LEU A 1 79 ? 3.324 -1.863 8.139 1.00 97.25 79 LEU A CA 1
ATOM 615 C C . LEU A 1 79 ? 2.650 -3.201 8.429 1.00 97.25 79 LEU A C 1
ATOM 617 O O . LEU A 1 79 ? 2.023 -3.396 9.466 1.00 97.25 79 LEU A O 1
ATOM 621 N N . CYS A 1 80 ? 2.807 -4.126 7.497 1.00 96.19 80 CYS A N 1
ATOM 622 C CA . CYS A 1 80 ? 2.168 -5.421 7.552 1.00 96.19 80 CYS A CA 1
ATOM 623 C C . CYS A 1 80 ? 2.900 -6.362 8.524 1.00 96.19 80 CYS A C 1
ATOM 625 O O . CYS A 1 80 ? 4.042 -6.747 8.270 1.00 96.19 80 CYS A O 1
ATOM 627 N N . GLY A 1 81 ? 2.248 -6.729 9.633 1.00 94.62 81 GLY A N 1
ATOM 628 C CA . GLY A 1 81 ? 2.818 -7.616 10.657 1.00 94.62 81 GLY A CA 1
ATOM 629 C C . GLY A 1 81 ? 2.681 -9.114 10.360 1.00 94.62 81 GLY A C 1
ATOM 630 O O . GLY A 1 81 ? 3.384 -9.920 10.961 1.00 94.62 81 GLY A O 1
ATOM 631 N N . HIS A 1 82 ? 1.805 -9.501 9.430 1.00 96.00 82 HIS A N 1
ATOM 632 C CA . HIS A 1 82 ? 1.505 -10.902 9.109 1.00 96.00 82 HIS A CA 1
ATOM 633 C C . HIS A 1 82 ? 2.301 -11.436 7.904 1.00 96.00 82 HIS A C 1
ATOM 635 O O . HIS A 1 82 ? 1.862 -12.353 7.216 1.00 96.00 82 HIS A O 1
ATOM 641 N N . VAL A 1 83 ? 3.480 -10.863 7.635 1.00 96.75 83 VAL A N 1
ATOM 642 C CA . VAL A 1 83 ? 4.353 -11.236 6.509 1.00 96.75 83 VAL A CA 1
ATOM 643 C C . VAL A 1 83 ? 5.663 -11.828 7.009 1.00 96.75 83 VAL A C 1
ATOM 645 O O . VAL A 1 83 ? 6.348 -11.246 7.847 1.00 96.75 83 VAL A O 1
ATOM 648 N N . TYR A 1 84 ? 6.052 -12.959 6.424 1.00 95.25 84 TYR A N 1
ATOM 649 C CA . TYR A 1 84 ? 7.351 -13.588 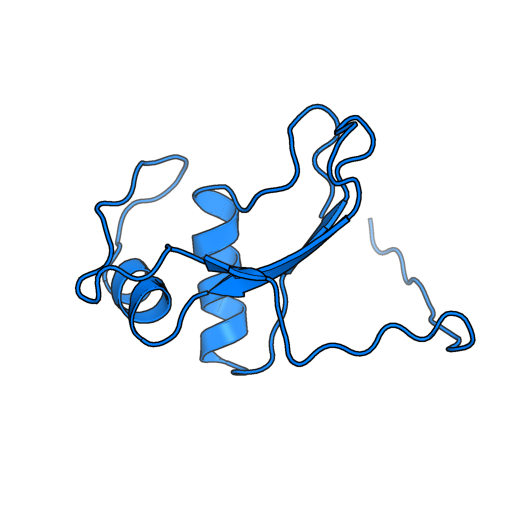6.633 1.00 95.25 84 TYR A CA 1
ATOM 650 C C . TYR A 1 84 ? 8.186 -13.520 5.349 1.00 95.25 84 TYR A C 1
ATOM 652 O O . TYR A 1 84 ? 7.781 -14.036 4.307 1.00 95.25 84 TYR A O 1
ATOM 660 N N . LEU A 1 85 ? 9.361 -12.886 5.415 1.00 93.50 85 LEU A N 1
ATOM 661 C CA . LEU A 1 85 ? 10.281 -12.778 4.280 1.00 93.50 85 LEU A CA 1
ATOM 662 C C . LEU A 1 85 ? 11.287 -13.930 4.301 1.00 93.50 85 LEU A C 1
ATOM 664 O O . LEU A 1 85 ? 12.142 -14.004 5.182 1.00 93.50 85 LEU A O 1
ATOM 668 N N . ASN A 1 86 ? 11.212 -14.805 3.299 1.00 95.06 86 ASN A N 1
ATOM 669 C CA . ASN A 1 86 ? 12.131 -15.927 3.144 1.00 95.06 86 ASN A CA 1
ATOM 670 C C . ASN A 1 86 ? 12.975 -15.770 1.866 1.00 95.06 86 ASN A C 1
ATOM 672 O O . ASN A 1 86 ? 12.448 -15.961 0.770 1.00 95.06 86 ASN A O 1
ATOM 676 N N . PRO A 1 87 ? 14.289 -15.498 1.975 1.00 93.12 87 PRO A N 1
ATOM 677 C CA . PRO A 1 87 ? 15.155 -15.292 0.813 1.00 93.12 87 PRO A CA 1
ATOM 678 C C . PRO A 1 87 ? 15.454 -16.581 0.032 1.00 93.12 87 PRO A C 1
ATOM 680 O O . PRO A 1 87 ? 16.065 -16.521 -1.029 1.00 93.12 87 PRO A O 1
ATOM 683 N N . ARG A 1 88 ? 15.073 -17.753 0.558 1.00 95.50 88 ARG A N 1
ATOM 684 C CA . ARG A 1 88 ? 15.322 -19.059 -0.073 1.00 95.50 88 ARG A CA 1
ATOM 685 C C . ARG A 1 88 ? 14.137 -19.560 -0.892 1.00 95.50 88 ARG A C 1
ATOM 687 O O . ARG A 1 88 ? 14.255 -20.596 -1.545 1.00 95.50 88 ARG A O 1
ATOM 694 N N . LEU A 1 89 ? 12.996 -18.870 -0.836 1.00 95.38 89 LEU A N 1
ATOM 695 C CA . LEU A 1 89 ? 11.848 -19.218 -1.664 1.00 95.38 89 LEU A CA 1
ATOM 696 C C . LEU A 1 89 ? 12.155 -18.891 -3.124 1.00 95.38 89 LEU A C 1
ATOM 698 O O . LEU A 1 89 ? 12.549 -17.774 -3.465 1.00 95.38 89 LEU A O 1
ATOM 702 N N . ARG A 1 90 ? 11.954 -19.886 -3.987 1.00 95.19 90 ARG A N 1
ATOM 703 C CA . ARG A 1 90 ? 11.961 -19.671 -5.432 1.00 95.19 90 ARG A CA 1
ATOM 704 C C . ARG A 1 90 ? 10.673 -18.953 -5.811 1.00 95.19 90 ARG A C 1
ATOM 706 O O . ARG A 1 90 ? 9.616 -19.255 -5.262 1.00 95.19 90 ARG A O 1
ATOM 713 N N . HIS A 1 91 ? 10.786 -18.007 -6.725 1.00 93.19 91 HIS A N 1
ATOM 714 C CA . HIS A 1 91 ? 9.663 -17.285 -7.295 1.00 93.19 91 HIS A CA 1
ATOM 715 C C . HIS A 1 91 ? 9.932 -17.084 -8.780 1.00 93.19 91 HIS A C 1
ATOM 717 O O . HIS A 1 91 ? 11.086 -16.922 -9.181 1.00 93.19 91 HIS A O 1
ATOM 723 N N . ASP A 1 92 ? 8.862 -17.070 -9.562 1.00 96.81 92 ASP A N 1
ATOM 724 C CA . ASP A 1 92 ? 8.914 -16.827 -10.995 1.00 96.81 92 ASP A CA 1
ATOM 725 C C . ASP A 1 92 ? 8.351 -15.437 -11.293 1.00 96.81 92 ASP A C 1
ATOM 727 O O . ASP A 1 92 ? 7.409 -14.973 -10.646 1.00 96.81 92 ASP A O 1
ATOM 731 N N . VAL A 1 93 ? 8.935 -14.765 -12.282 1.00 96.25 93 VAL A N 1
ATOM 732 C CA . VAL A 1 93 ? 8.443 -13.486 -12.795 1.00 96.25 93 VAL A CA 1
ATOM 733 C C . VAL A 1 93 ? 8.010 -13.710 -14.234 1.00 96.25 93 VAL A C 1
ATOM 735 O O . VAL A 1 93 ? 8.833 -14.041 -15.085 1.00 96.25 93 VAL A O 1
ATOM 738 N N . VAL A 1 94 ? 6.719 -13.527 -14.499 1.00 97.56 94 VAL A N 1
ATOM 739 C CA . VAL A 1 94 ? 6.159 -13.565 -15.853 1.00 97.56 94 VAL A CA 1
ATOM 740 C C . VAL A 1 94 ? 5.878 -12.135 -16.284 1.00 97.56 94 VAL A C 1
ATOM 742 O O . VAL A 1 94 ? 5.101 -11.427 -15.645 1.00 97.56 94 VAL A O 1
ATOM 745 N N . ASP A 1 95 ? 6.530 -11.710 -17.358 1.00 97.25 95 ASP A N 1
ATOM 746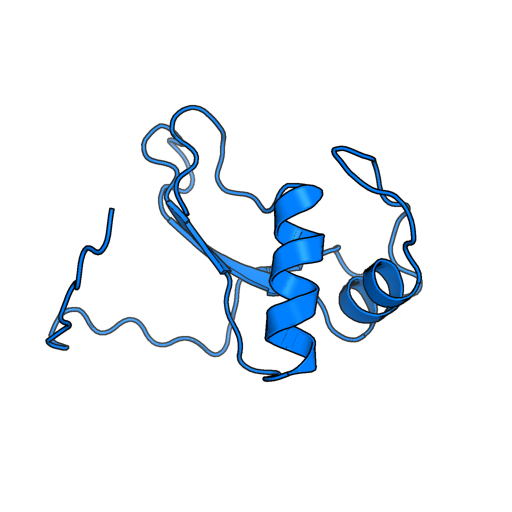 C CA . ASP A 1 95 ? 6.386 -10.375 -17.925 1.00 97.25 95 ASP A CA 1
ATOM 747 C C . ASP A 1 95 ? 5.475 -10.422 -19.159 1.00 97.25 95 ASP A C 1
ATOM 749 O O . ASP A 1 95 ? 5.741 -11.181 -20.088 1.00 97.25 95 ASP A O 1
ATOM 753 N N . LEU A 1 96 ? 4.390 -9.643 -19.142 1.00 97.31 96 LEU A N 1
ATOM 754 C CA . LEU A 1 96 ? 3.357 -9.595 -20.192 1.00 97.31 96 LEU A CA 1
ATOM 755 C C . LEU A 1 96 ? 3.267 -8.219 -20.882 1.00 97.31 96 LEU A C 1
ATOM 757 O O . LEU A 1 96 ? 2.247 -7.917 -21.501 1.00 97.31 96 LEU A O 1
ATOM 761 N N . ARG A 1 97 ? 4.268 -7.353 -20.688 1.00 93.38 97 ARG A N 1
ATOM 762 C CA . ARG A 1 97 ? 4.299 -5.989 -21.241 1.00 93.38 97 ARG A CA 1
ATOM 763 C C . ARG A 1 97 ? 4.595 -5.951 -22.736 1.00 93.38 97 ARG A C 1
ATOM 765 O O . ARG A 1 97 ? 5.291 -6.863 -23.230 1.00 93.38 97 ARG A O 1
#